Protein AF-0000000078666652 (afdb_homodimer)

Nearest PDB structures (foldseek):
  6cky-assembly1_B  TM=8.839E-01  e=1.031E-02  Streptomyces uncialis
  2rk0-assembly1_A  TM=7.336E-01  e=1.419E-01  Parafrankia sp. EAN1pec
  5umw-assembly2_B  TM=5.784E-01  e=2.581E-02  Streptomyces sp. CB03234
  3e5d-assembly1_A-2  TM=6.001E-01  e=7.368E-02  Listeria monocytogenes serotype 4b str. F2365
  1zsw-assembly1_A  TM=7.401E-01  e=6.003E-01  Bacillus cereus ATCC 14579

InterPro domains:
  IPR004360 Glyoxalase/fosfomycin resistance/dioxygenase domain [PF00903] (7-47)
  IPR029068 Glyoxalase/Bleomycin resistance protein/Dihydroxybiphenyl dioxygenase [G3DSA:3.10.180.10] (9-85)
  IPR029068 Glyoxalase/Bleomycin resistance protein/Dihydroxybiphenyl dioxygenase [SSF54593] (1-85)
  IPR037523 Vicinal oxygen chelate (VOC), core domain [PS51819] (4-85)

Radius of gyration: 17.05 Å; Cα contacts (8 Å, |Δi|>4): 367; chains: 2; boundi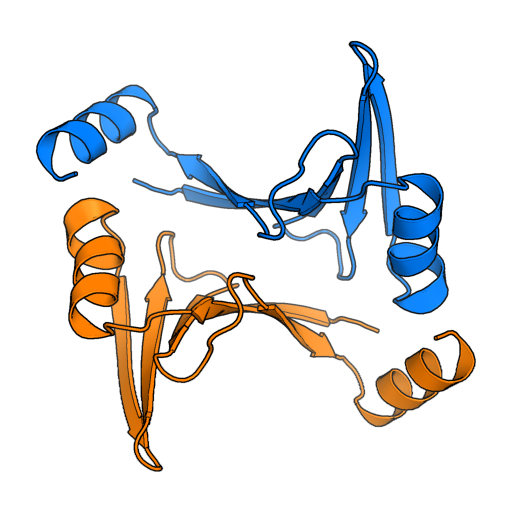ng box: 44×38×31 Å

Solvent-accessible surface area (backbone atoms only — not comparable to full-atom values): 9082 Å² total; per-residue (Å²): 99,40,58,38,61,49,32,36,40,32,54,15,77,51,52,68,62,46,50,44,44,45,28,69,34,62,56,23,44,77,75,50,72,49,77,56,98,91,36,48,41,32,34,35,39,56,33,71,94,53,67,50,33,37,33,38,22,42,78,47,78,55,84,35,56,42,79,41,65,42,56,76,43,67,70,60,46,52,53,44,41,65,73,51,99,96,40,57,39,61,48,34,36,40,33,55,15,77,51,52,68,61,45,51,46,43,43,30,70,34,63,56,23,44,75,75,49,72,48,77,56,96,91,37,46,41,32,36,35,38,56,32,71,94,53,67,49,35,36,34,37,22,42,78,45,78,55,83,36,57,41,79,40,64,41,54,76,42,68,69,59,45,51,53,45,41,65,73,52,99

Secondary structure (DSSP, 8-state):
-EEEEEEEEEE-SSHHHHHHIIIIIS--EEEEEEEETTEEEEEEESSSSPSPEEEEESS--SSSPEEEEEES-HHHHHHHHHHH-/-EEEEEEEEEE-SSHHHHHHIIIIIS--EEEEEEEETTEEEEEEESSSS-SPEEEEESS--SSSPEEEEEES-HHHHHHHHHHH-

Foldseek 3Di:
DFDDFAEKEAEDLPQVVVVCCVCVVLNKDWPDWDADPNKIWTWIDNDDPDDHIYIYINPDDDRDIDTDTDDPDPVVVVVVVVVPD/DFDDFAEKEAEDLPQVVVVCCVCVVLNKDWPDWDADPNKIWTWIDNDDPDDHIYIYINPDDDRDIDTDTDDPDPVVVVVVVVVPD

Structure (mmCIF, N/CA/C/O backbone):
data_AF-0000000078666652-model_v1
#
loop_
_entity.id
_entity.type
_entity.pdbx_description
1 polymer 'VOC domain-containing protein'
#
loop_
_atom_site.group_PDB
_atom_site.id
_atom_site.type_symbol
_atom_site.label_atom_id
_atom_site.label_alt_id
_atom_site.label_comp_id
_atom_site.label_asym_id
_atom_site.label_entity_id
_atom_site.label_seq_id
_atom_site.pdbx_PDB_ins_code
_atom_site.Cartn_x
_atom_site.Cartn_y
_atom_site.Cartn_z
_atom_site.occupancy
_atom_site.B_iso_or_equiv
_atom_site.auth_seq_id
_atom_site.auth_comp_id
_atom_site.auth_asym_id
_atom_site.auth_atom_id
_atom_site.pdbx_PDB_model_num
ATOM 1 N N . MET A 1 1 ? 9.438 -16.375 0.23 1 86.12 1 MET A N 1
ATOM 2 C CA . MET A 1 1 ? 10.32 -15.398 -0.402 1 86.12 1 MET A CA 1
ATOM 3 C C . MET A 1 1 ? 10.219 -14.047 0.301 1 86.12 1 MET A C 1
ATOM 5 O O . MET A 1 1 ? 11.234 -13.477 0.71 1 86.12 1 MET A O 1
ATOM 9 N N . PHE A 1 2 ? 9.133 -13.539 0.508 1 91.25 2 PHE A N 1
ATOM 10 C CA . PHE A 1 2 ? 8.914 -12.227 1.097 1 91.25 2 PHE A CA 1
ATOM 11 C C . PHE A 1 2 ? 8.773 -12.328 2.611 1 91.25 2 PHE A C 1
ATOM 13 O O . PHE A 1 2 ? 8.031 -13.18 3.115 1 91.25 2 PHE A O 1
ATOM 20 N N . LYS A 1 3 ? 9.492 -11.477 3.311 1 90.25 3 LYS A N 1
ATOM 21 C CA . LYS A 1 3 ? 9.477 -11.492 4.77 1 90.25 3 LYS A CA 1
ATOM 22 C C . LYS A 1 3 ? 8.406 -10.547 5.312 1 90.25 3 LYS A C 1
ATOM 24 O O . LYS A 1 3 ? 7.66 -10.906 6.234 1 90.25 3 LYS A O 1
ATOM 29 N N . SER A 1 4 ? 8.383 -9.305 4.801 1 91.5 4 SER A N 1
ATOM 30 C CA . SER A 1 4 ? 7.465 -8.281 5.281 1 91.5 4 SER A CA 1
ATOM 31 C C . SER A 1 4 ? 7.309 -7.156 4.262 1 91.5 4 SER A C 1
ATOM 33 O O . SER A 1 4 ? 8.203 -6.914 3.451 1 91.5 4 SER A O 1
ATOM 35 N N . LEU A 1 5 ? 6.109 -6.547 4.277 1 94.25 5 LEU A N 1
ATOM 36 C CA . LEU A 1 5 ? 5.953 -5.262 3.604 1 94.25 5 LEU A CA 1
ATOM 37 C C . LEU A 1 5 ? 6.516 -4.129 4.457 1 94.25 5 LEU A C 1
ATOM 39 O O . LEU A 1 5 ? 5.977 -3.824 5.523 1 94.25 5 LEU A O 1
ATOM 43 N N . ASP A 1 6 ? 7.555 -3.465 4.051 1 94.44 6 ASP A N 1
ATOM 44 C CA . ASP A 1 6 ? 8.266 -2.529 4.918 1 94.44 6 ASP A CA 1
ATOM 45 C C . ASP A 1 6 ? 7.844 -1.089 4.637 1 94.44 6 ASP A C 1
ATOM 47 O O . ASP A 1 6 ? 7.738 -0.276 5.555 1 94.44 6 ASP A O 1
ATOM 51 N N . PHE A 1 7 ? 7.645 -0.816 3.301 1 95.69 7 PHE A N 1
ATOM 52 C CA . PHE A 1 7 ? 7.363 0.573 2.959 1 95.69 7 PHE A CA 1
ATOM 53 C C . PHE A 1 7 ? 6.316 0.657 1.854 1 95.69 7 PHE A C 1
ATOM 55 O O . PHE A 1 7 ? 6.207 -0.246 1.022 1 95.69 7 PHE A O 1
ATOM 62 N N . LEU A 1 8 ? 5.547 1.704 1.903 1 95.69 8 LEU A N 1
ATOM 63 C CA . LEU A 1 8 ? 4.734 2.193 0.796 1 95.69 8 LEU A CA 1
ATOM 64 C C . LEU A 1 8 ? 5.34 3.459 0.195 1 95.69 8 LEU A C 1
ATOM 66 O O . LEU A 1 8 ? 5.43 4.488 0.867 1 95.69 8 LEU A O 1
ATOM 70 N N . TYR A 1 9 ? 5.812 3.322 -0.999 1 95.94 9 TYR A N 1
ATOM 71 C CA . TYR A 1 9 ? 6.402 4.469 -1.687 1 95.94 9 TYR A CA 1
ATOM 72 C C . TYR A 1 9 ? 5.34 5.254 -2.445 1 95.94 9 TYR A C 1
ATOM 74 O O . TYR A 1 9 ? 4.758 4.754 -3.412 1 95.94 9 TYR A O 1
ATOM 82 N N . VAL A 1 10 ? 5.074 6.453 -2.021 1 95.75 10 VAL A N 1
ATOM 83 C CA . VAL A 1 10 ? 3.949 7.254 -2.486 1 95.75 10 VAL A CA 1
ATOM 84 C C . VAL A 1 10 ? 4.465 8.508 -3.188 1 95.75 10 VAL A C 1
ATOM 86 O O . VAL A 1 10 ? 5.297 9.234 -2.643 1 95.75 10 VAL A O 1
ATOM 89 N N . PRO A 1 11 ? 3.947 8.734 -4.391 1 95.12 11 PRO A N 1
ATOM 90 C CA . PRO A 1 11 ? 4.332 9.984 -5.055 1 95.12 11 PRO A CA 1
ATOM 91 C C . PRO A 1 11 ? 3.906 11.219 -4.273 1 95.12 11 PRO A C 1
ATOM 93 O O . PRO A 1 11 ? 2.77 11.297 -3.803 1 95.12 11 PRO A O 1
ATOM 96 N N . ALA A 1 12 ? 4.863 12.148 -4.207 1 95.94 12 ALA A N 1
ATOM 97 C CA . ALA A 1 12 ? 4.641 13.43 -3.547 1 95.94 12 ALA A CA 1
ATOM 98 C C . ALA A 1 12 ? 5.332 14.562 -4.297 1 95.94 12 ALA A C 1
ATOM 100 O O . ALA A 1 12 ? 6.383 15.047 -3.873 1 95.94 12 ALA A O 1
ATOM 101 N N . PRO A 1 13 ? 4.707 14.953 -5.379 1 94.06 13 PRO A N 1
ATOM 102 C CA . PRO A 1 13 ? 5.336 16 -6.18 1 94.06 13 PRO A CA 1
ATOM 103 C C . PRO A 1 13 ? 5.629 17.266 -5.371 1 94.06 13 PRO A C 1
ATOM 105 O O . PRO A 1 13 ? 6.633 17.938 -5.609 1 94.06 13 PRO A O 1
ATOM 108 N N . ASP A 1 14 ? 4.781 17.578 -4.473 1 96.06 14 ASP A N 1
ATOM 109 C CA . ASP A 1 14 ? 5.02 18.625 -3.475 1 96.06 14 ASP A CA 1
ATOM 110 C C . ASP A 1 14 ? 5.211 18.016 -2.086 1 96.06 14 ASP A C 1
ATOM 112 O O . ASP A 1 14 ? 4.238 17.75 -1.376 1 96.06 14 ASP A O 1
ATOM 116 N N . ILE A 1 15 ? 6.441 17.875 -1.718 1 97.31 15 ILE A N 1
ATOM 117 C CA . ILE A 1 15 ? 6.797 17.109 -0.529 1 97.31 15 ILE A CA 1
ATOM 118 C C . ILE A 1 15 ? 6.227 17.781 0.713 1 97.31 15 ILE A C 1
ATOM 120 O O . ILE A 1 15 ? 5.703 17.125 1.608 1 97.31 15 ILE A O 1
ATOM 124 N N . GLU A 1 16 ? 6.336 19.078 0.817 1 97.81 16 GLU A N 1
ATOM 125 C CA . GLU A 1 16 ? 5.863 19.812 1.99 1 97.81 16 GLU A CA 1
ATOM 126 C C . GLU A 1 16 ? 4.352 19.688 2.145 1 97.81 16 GLU A C 1
ATOM 128 O O . GLU A 1 16 ? 3.854 19.422 3.242 1 97.81 16 GLU A O 1
ATOM 133 N N . SER A 1 17 ? 3.621 19.859 1.053 1 97.38 17 SER A N 1
ATOM 134 C CA . SER A 1 17 ? 2.17 19.719 1.097 1 97.38 17 SER A CA 1
ATOM 135 C C . SER A 1 17 ? 1.764 18.312 1.492 1 97.38 17 SER A C 1
ATOM 137 O O . SER A 1 17 ? 0.797 18.109 2.232 1 97.38 17 SER A O 1
ATOM 139 N N . SER A 1 18 ? 2.471 17.375 0.954 1 97 18 SER A N 1
ATOM 140 C CA . SER A 1 18 ? 2.162 15.977 1.278 1 97 18 SER A CA 1
ATOM 141 C C . SER A 1 18 ? 2.404 15.688 2.756 1 97 18 SER A C 1
ATOM 143 O O . SER A 1 18 ? 1.582 15.047 3.412 1 97 18 SER A O 1
ATOM 145 N N . ILE A 1 19 ? 3.527 16.156 3.26 1 97.88 19 ILE A N 1
ATOM 146 C CA . ILE A 1 19 ? 3.832 15.969 4.672 1 97.88 19 ILE A CA 1
ATOM 147 C C . ILE A 1 19 ? 2.736 16.609 5.527 1 97.88 19 ILE A C 1
ATOM 149 O O . ILE A 1 19 ? 2.266 16 6.492 1 97.88 19 ILE A O 1
ATOM 153 N N . GLN A 1 20 ? 2.334 17.797 5.215 1 97.12 20 GLN A N 1
ATOM 154 C CA . GLN A 1 20 ? 1.283 18.484 5.953 1 97.12 20 GLN A CA 1
ATOM 155 C C . GLN A 1 20 ? -0.023 17.703 5.926 1 97.12 20 GLN A C 1
ATOM 157 O O . GLN A 1 20 ? -0.706 17.578 6.945 1 97.12 20 GLN A O 1
ATOM 162 N N . TYR A 1 21 ? -0.336 17.188 4.758 1 95.94 21 TYR A N 1
ATOM 163 C CA . TYR A 1 21 ? -1.549 16.391 4.637 1 95.94 21 TYR A CA 1
ATOM 164 C C . TYR A 1 21 ? -1.504 15.188 5.566 1 95.94 21 TYR A C 1
ATOM 166 O O . TYR A 1 21 ? -2.455 14.938 6.312 1 95.94 21 TYR A O 1
ATOM 174 N N . TYR A 1 22 ? -0.415 14.484 5.613 1 96.25 22 TYR A N 1
ATOM 175 C CA . TYR A 1 22 ? -0.305 13.258 6.383 1 96.25 22 TYR A CA 1
ATOM 176 C C . TYR A 1 22 ? -0.216 13.555 7.875 1 96.25 22 TYR A C 1
ATOM 178 O O . TYR A 1 22 ? -0.63 12.734 8.703 1 96.25 22 TYR A O 1
ATOM 186 N N . THR A 1 23 ? 0.297 14.656 8.219 1 95.5 23 THR A N 1
ATOM 187 C CA . THR A 1 23 ? 0.503 14.938 9.633 1 95.5 23 THR A CA 1
ATOM 188 C C . THR A 1 23 ? -0.645 15.773 10.195 1 95.5 23 THR A C 1
ATOM 190 O O . THR A 1 23 ? -1.275 15.391 11.18 1 95.5 23 THR A O 1
ATOM 193 N N . GLN A 1 24 ? -0.968 16.781 9.539 1 94 24 GLN A N 1
ATOM 194 C CA . GLN A 1 24 ? -1.926 17.734 10.086 1 94 24 GLN A CA 1
ATOM 195 C C . GLN A 1 24 ? -3.359 17.312 9.766 1 94 24 GLN A C 1
ATOM 197 O O . GLN A 1 24 ? -4.27 17.547 10.57 1 94 24 GLN A O 1
ATOM 202 N N . VAL A 1 25 ? -3.58 16.766 8.602 1 92.75 25 VAL A N 1
ATOM 203 C CA . VAL A 1 25 ? -4.934 16.391 8.211 1 92.75 25 VAL A CA 1
ATOM 204 C C . VAL A 1 25 ? -5.238 14.977 8.703 1 92.75 25 VAL A C 1
ATOM 206 O O . VAL A 1 25 ? -6.262 14.742 9.352 1 92.75 25 VAL A O 1
ATOM 209 N N . LEU A 1 26 ? -4.367 14.078 8.43 1 92.88 26 LEU A N 1
ATOM 210 C CA . LEU A 1 26 ? -4.625 12.688 8.766 1 92.88 26 LEU A CA 1
ATOM 211 C C . LEU A 1 26 ? -4.18 12.375 10.188 1 92.88 26 LEU A C 1
ATOM 213 O O . LEU A 1 26 ? -4.547 11.344 10.75 1 92.88 26 LEU A O 1
ATOM 217 N N . GLY A 1 27 ? -3.35 13.219 10.742 1 90.75 27 GLY A N 1
ATOM 218 C CA . GLY A 1 27 ? -2.965 13.055 12.133 1 90.75 27 GLY A CA 1
ATOM 219 C C . GLY A 1 27 ? -1.781 12.125 12.32 1 90.75 27 GLY A C 1
ATOM 220 O O . GLY A 1 27 ? -1.591 11.57 13.406 1 90.75 27 GLY A O 1
ATOM 221 N N . GLY A 1 28 ? -1.06 11.828 11.312 1 93.5 28 GLY A N 1
ATOM 222 C CA . GLY A 1 28 ? 0.119 10.977 11.406 1 93.5 28 GLY A CA 1
ATOM 223 C C . GLY A 1 28 ? 1.333 11.703 11.953 1 93.5 28 GLY A C 1
ATOM 224 O O . GLY A 1 28 ? 1.212 12.805 12.5 1 93.5 28 GLY A O 1
ATOM 225 N N . GLU A 1 29 ? 2.438 10.969 11.891 1 95.62 29 GLU A N 1
ATOM 226 C CA . GLU A 1 29 ? 3.699 11.5 12.391 1 95.62 29 GLU A CA 1
ATOM 227 C C . GLU A 1 29 ? 4.781 11.477 11.32 1 95.62 29 GLU A C 1
ATOM 229 O O . GLU A 1 29 ? 4.91 10.5 10.578 1 95.62 29 GLU A O 1
ATOM 234 N N . LEU A 1 30 ? 5.488 12.57 11.211 1 97.44 30 LEU A N 1
ATOM 235 C CA . LEU A 1 30 ? 6.699 12.594 10.398 1 97.44 30 LEU A CA 1
ATOM 236 C C . LEU A 1 30 ? 7.875 11.984 11.156 1 97.44 30 LEU A C 1
ATOM 238 O O . LEU A 1 30 ? 8.258 12.469 12.219 1 97.44 30 LEU A O 1
ATOM 242 N N . LEU A 1 31 ? 8.414 10.984 10.672 1 97.19 31 LEU A N 1
ATOM 243 C CA . LEU A 1 31 ? 9.523 10.305 11.344 1 97.19 31 LEU A CA 1
ATOM 244 C C . LEU A 1 31 ? 10.852 10.938 10.961 1 97.19 31 LEU A C 1
ATOM 246 O O . LEU A 1 31 ? 11.703 11.18 11.82 1 97.19 31 LEU A O 1
ATOM 250 N N . TRP A 1 32 ? 11.07 11.117 9.648 1 98.12 32 TRP A N 1
ATOM 251 C CA . TRP A 1 32 ? 12.266 11.789 9.156 1 98.12 32 TRP A CA 1
ATOM 252 C C . TRP A 1 32 ? 12.047 12.328 7.746 1 98.12 32 TRP A C 1
ATOM 254 O O . TRP A 1 32 ? 11.07 11.969 7.082 1 98.12 32 TRP A O 1
ATOM 264 N N . LYS A 1 33 ? 12.805 13.266 7.328 1 98.31 33 LYS A N 1
ATOM 265 C CA . LYS A 1 33 ? 12.844 13.859 5.996 1 98.31 33 LYS A CA 1
ATOM 266 C C . LYS A 1 33 ? 14.281 14.117 5.555 1 98.31 33 LYS A C 1
ATOM 268 O O . LYS A 1 33 ? 15.078 14.672 6.312 1 98.31 33 LYS A O 1
ATOM 273 N N . ILE A 1 34 ? 14.555 13.734 4.316 1 98.19 34 ILE A N 1
ATOM 274 C CA . ILE A 1 34 ? 15.922 13.891 3.844 1 98.19 34 ILE A CA 1
ATOM 275 C C . ILE A 1 34 ? 15.922 14.461 2.43 1 98.19 34 ILE A C 1
ATOM 277 O O . ILE A 1 34 ? 14.977 14.242 1.665 1 98.19 34 ILE A O 1
ATOM 281 N N . HIS A 1 35 ? 16.859 15.258 2.104 1 97.56 35 HIS A N 1
ATOM 282 C CA . HIS A 1 35 ? 17.156 15.734 0.759 1 97.56 35 HIS A CA 1
ATOM 283 C C . HIS A 1 35 ? 18.5 15.203 0.27 1 97.56 35 HIS A C 1
ATOM 285 O O . HIS A 1 35 ? 19.547 15.555 0.819 1 97.56 35 HIS A O 1
ATOM 291 N N . ALA A 1 36 ? 18.422 14.297 -0.677 1 94.81 36 ALA A N 1
ATOM 292 C CA . ALA A 1 36 ? 19.641 13.719 -1.23 1 94.81 36 ALA A CA 1
ATOM 293 C C . ALA A 1 36 ? 19.531 13.562 -2.744 1 94.81 36 ALA A C 1
ATOM 295 O O . ALA A 1 36 ? 18.469 13.219 -3.27 1 94.81 36 ALA A O 1
ATOM 296 N N . TYR A 1 37 ? 20.641 13.883 -3.467 1 94.69 37 TYR A N 1
ATOM 297 C CA . TYR A 1 37 ? 20.734 13.711 -4.91 1 94.69 37 TYR A CA 1
ATOM 298 C C . TYR A 1 37 ? 19.641 14.5 -5.621 1 94.69 37 TYR A C 1
ATOM 300 O O . TYR A 1 37 ? 19.062 14.031 -6.609 1 94.69 37 TYR A O 1
ATOM 308 N N . GLY A 1 38 ? 19.234 15.641 -5.004 1 95.81 38 GLY A N 1
ATOM 309 C CA . GLY A 1 38 ? 18.297 16.562 -5.621 1 95.81 38 GLY A CA 1
ATOM 310 C C . GLY A 1 38 ? 16.844 16.188 -5.406 1 95.81 38 GLY A C 1
ATOM 311 O O . GLY A 1 38 ? 15.945 16.766 -6.016 1 95.81 38 GLY A O 1
ATOM 312 N N . VAL A 1 39 ? 16.641 15.156 -4.586 1 95.62 39 VAL A N 1
ATOM 313 C CA . VAL A 1 39 ? 15.258 14.742 -4.391 1 95.62 39 VAL A CA 1
ATOM 314 C C . VAL A 1 39 ? 14.938 14.711 -2.896 1 95.62 39 VAL A C 1
ATOM 316 O O . VAL A 1 39 ? 15.836 14.586 -2.062 1 95.62 39 VAL A O 1
ATOM 319 N N . TRP A 1 40 ? 13.695 14.914 -2.564 1 97.44 40 TRP A N 1
ATOM 320 C CA . TRP A 1 40 ? 13.203 14.797 -1.194 1 97.44 40 TRP A CA 1
ATOM 321 C C . TRP A 1 40 ? 12.531 13.453 -0.965 1 97.44 40 TRP A C 1
ATOM 323 O O . TRP A 1 40 ? 11.789 12.969 -1.824 1 97.44 40 TRP A O 1
ATOM 333 N N . VAL A 1 41 ? 12.781 12.906 0.186 1 98.12 41 VAL A N 1
ATOM 334 C CA . VAL A 1 41 ? 12.031 11.758 0.691 1 98.12 41 VAL A CA 1
ATOM 335 C C . VAL A 1 41 ? 11.688 11.969 2.162 1 98.12 41 VAL A C 1
ATOM 337 O O . VAL A 1 41 ? 12.539 12.383 2.953 1 98.12 41 VAL A O 1
ATOM 340 N N . ALA A 1 42 ? 10.516 11.742 2.496 1 98.56 42 ALA A N 1
ATOM 341 C CA . ALA A 1 42 ? 10.055 11.828 3.883 1 98.56 42 ALA A CA 1
ATOM 342 C C . ALA A 1 42 ? 9.367 10.531 4.309 1 98.56 42 ALA A C 1
ATOM 344 O O . ALA A 1 42 ? 8.664 9.906 3.518 1 98.56 42 ALA A O 1
ATOM 345 N N . CYS A 1 43 ? 9.602 10.18 5.523 1 98.25 43 CYS A N 1
ATOM 346 C CA . CYS A 1 43 ? 8.945 9.016 6.102 1 98.25 43 CYS A CA 1
ATOM 347 C C . CYS A 1 43 ? 7.879 9.438 7.109 1 98.25 43 CYS A C 1
ATOM 349 O O . CYS A 1 43 ? 8.172 10.172 8.055 1 98.25 43 CYS A O 1
ATOM 351 N N . VAL A 1 44 ? 6.617 8.938 6.867 1 97.38 44 VAL A N 1
ATOM 352 C CA . VAL A 1 44 ? 5.527 9.242 7.789 1 97.38 44 VAL A CA 1
ATOM 353 C C . VAL A 1 44 ? 4.836 7.945 8.211 1 97.38 44 VAL A C 1
ATOM 355 O O . VAL A 1 44 ? 4.996 6.906 7.562 1 97.38 44 VAL A O 1
ATOM 358 N N . THR A 1 45 ? 4.109 7.984 9.305 1 96.44 45 THR A N 1
ATOM 359 C CA . THR A 1 45 ? 3.281 6.875 9.773 1 96.44 45 THR A CA 1
ATOM 360 C C . THR A 1 45 ? 1.941 7.387 10.297 1 96.44 45 THR A C 1
ATOM 362 O O . THR A 1 45 ? 1.864 8.477 10.859 1 96.44 45 THR A O 1
ATOM 365 N N . LEU A 1 46 ? 0.857 6.688 9.977 1 93.38 46 LEU A N 1
ATOM 366 C CA . LEU A 1 46 ? -0.475 7.035 10.461 1 93.38 46 LEU A CA 1
ATOM 367 C C . LEU A 1 46 ? -0.831 6.234 11.703 1 93.38 46 LEU A C 1
ATOM 369 O O . LEU A 1 46 ? -1.774 6.578 12.422 1 93.38 46 LEU A O 1
ATOM 373 N N . SER A 1 47 ? -0.361 5.164 11.883 1 80.56 47 SER A N 1
ATOM 374 C CA . SER A 1 47 ? -0.633 4.297 13.023 1 80.56 47 SER A CA 1
ATOM 375 C C . SER A 1 47 ? 0.594 4.16 13.914 1 80.56 47 SER A C 1
ATOM 377 O O . SER A 1 47 ? 1.668 4.672 13.594 1 80.56 47 SER A O 1
ATOM 379 N N . LYS A 1 48 ? 0.266 3.496 15.117 1 70.81 48 LYS A N 1
ATOM 380 C CA . LYS A 1 48 ? 1.415 3.205 15.969 1 70.81 48 LYS A CA 1
ATOM 381 C C . LYS A 1 48 ? 2.504 2.473 15.195 1 70.81 48 LYS A C 1
ATOM 383 O O . LYS A 1 48 ? 2.217 1.777 14.211 1 70.81 48 LYS A O 1
ATOM 388 N N . ALA A 1 49 ? 3.688 2.824 15.18 1 62.72 49 ALA A N 1
ATOM 389 C CA . ALA A 1 49 ? 4.977 2.65 14.508 1 62.72 49 ALA A CA 1
ATOM 390 C C . ALA A 1 49 ? 5.152 1.215 14.023 1 62.72 49 ALA A C 1
ATOM 392 O O . ALA A 1 49 ? 6.16 0.57 14.328 1 62.72 49 ALA A O 1
ATOM 393 N N . GLU A 1 50 ? 3.98 0.681 13.484 1 80.12 50 GLU A N 1
ATOM 394 C CA . GLU A 1 50 ? 4.305 -0.609 12.883 1 80.12 50 GLU A CA 1
ATOM 395 C C . GLU A 1 50 ? 4.375 -0.508 11.359 1 80.12 50 GLU A C 1
ATOM 397 O O . GLU A 1 50 ? 3.7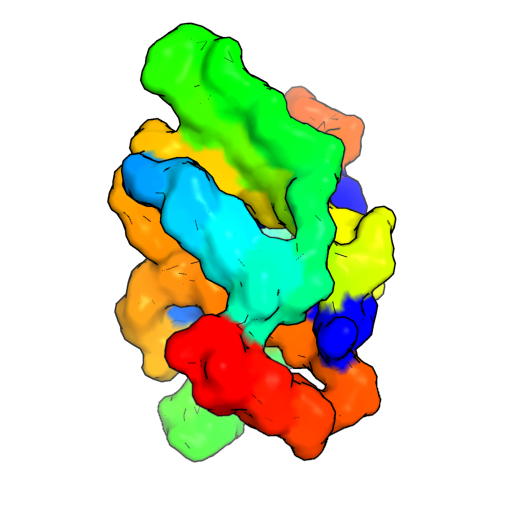46 0.366 10.758 1 80.12 50 GLU A O 1
ATOM 402 N N . LYS A 1 51 ? 5.215 -1.283 10.742 1 88.5 51 LYS A N 1
ATOM 403 C CA . LYS A 1 51 ? 5.32 -1.393 9.289 1 88.5 51 LYS A CA 1
ATOM 404 C C . LYS A 1 51 ? 3.988 -1.798 8.672 1 88.5 51 LYS A C 1
ATOM 406 O O . LYS A 1 51 ? 3.145 -2.402 9.336 1 88.5 51 LYS A O 1
ATOM 411 N N . PRO A 1 52 ? 3.865 -1.359 7.45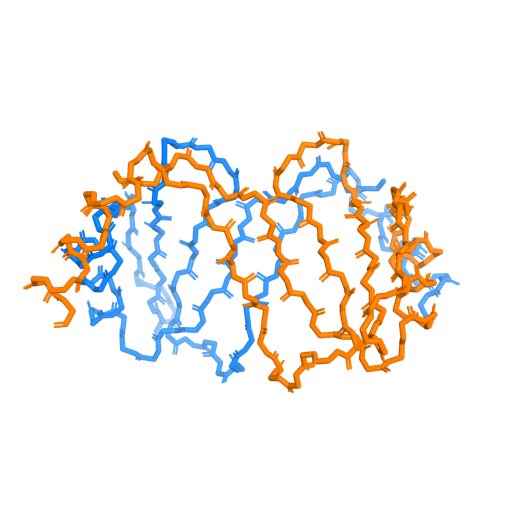7 1 94.19 52 PRO A N 1
ATOM 412 C CA . PRO A 1 52 ? 4.762 -0.579 6.602 1 94.19 52 PRO A CA 1
ATOM 413 C C . PRO A 1 52 ? 4.719 0.916 6.91 1 94.19 52 PRO A C 1
ATOM 415 O O . PRO A 1 52 ? 3.686 1.429 7.352 1 94.19 52 PRO A O 1
ATOM 418 N N . TYR A 1 53 ? 5.852 1.597 6.688 1 95.94 53 TYR A N 1
ATOM 419 C CA . TYR A 1 53 ? 5.895 3.055 6.723 1 95.94 53 TYR A CA 1
ATOM 420 C C . TYR A 1 53 ? 5.629 3.643 5.344 1 95.94 53 TYR A C 1
ATOM 422 O O . TYR A 1 53 ? 5.805 2.967 4.328 1 95.94 53 TYR A O 1
ATOM 430 N N . ILE A 1 54 ? 5.184 4.883 5.336 1 96.81 54 ILE A N 1
ATOM 431 C CA . ILE A 1 54 ? 4.93 5.586 4.086 1 96.81 54 ILE A CA 1
ATOM 432 C C . ILE A 1 54 ? 6.125 6.465 3.732 1 96.81 54 ILE A C 1
ATOM 434 O O . ILE A 1 54 ? 6.543 7.309 4.531 1 96.81 54 ILE A O 1
ATOM 438 N N . LEU A 1 55 ? 6.703 6.262 2.615 1 97.81 55 LEU A N 1
ATOM 439 C CA . LEU A 1 55 ? 7.738 7.129 2.061 1 97.81 55 LEU A CA 1
ATOM 440 C C . LEU A 1 55 ? 7.152 8.062 1.006 1 97.81 55 LEU A C 1
ATOM 442 O O . LEU A 1 55 ? 6.668 7.609 -0.033 1 97.81 55 LEU A O 1
ATOM 446 N N . LEU A 1 56 ? 7.172 9.297 1.295 1 97.69 56 LEU A N 1
ATOM 447 C CA . LEU A 1 56 ? 6.777 10.336 0.355 1 97.69 56 LEU A CA 1
ATOM 448 C C . LEU A 1 56 ? 7.977 10.828 -0.454 1 97.69 56 LEU A C 1
ATOM 450 O O . LEU A 1 56 ? 9.008 11.195 0.115 1 97.69 56 LEU A O 1
ATOM 454 N N . ALA A 1 57 ? 7.805 10.805 -1.732 1 96.88 57 ALA A N 1
ATOM 455 C CA . ALA A 1 57 ? 8.953 11.172 -2.562 1 96.88 57 ALA A CA 1
ATOM 456 C C . ALA A 1 57 ? 8.523 12.07 -3.719 1 96.88 57 ALA A C 1
ATOM 458 O O . ALA A 1 57 ? 7.469 11.852 -4.324 1 96.88 57 ALA A O 1
ATOM 459 N N . ASP A 1 58 ? 9.328 13 -4.031 1 95.62 58 ASP A N 1
ATOM 460 C CA . ASP A 1 58 ? 8.945 13.977 -5.051 1 95.62 58 ASP A CA 1
ATOM 461 C C . ASP A 1 58 ? 9.477 13.57 -6.426 1 95.62 58 ASP A C 1
ATOM 463 O O . ASP A 1 58 ? 9.227 14.25 -7.418 1 95.62 58 ASP A O 1
ATOM 467 N N . HIS A 1 59 ? 10.18 12.469 -6.516 1 93.06 59 HIS A N 1
ATOM 468 C CA . HIS A 1 59 ? 10.75 12.039 -7.789 1 93.06 59 HIS A CA 1
ATOM 469 C C . HIS A 1 59 ? 9.969 10.875 -8.383 1 93.06 59 HIS A C 1
ATOM 471 O O . HIS A 1 59 ? 10.297 10.391 -9.469 1 93.06 59 HIS A O 1
ATOM 477 N N . ILE A 1 60 ? 9.07 10.414 -7.652 1 85.75 60 ILE A N 1
ATOM 478 C CA . ILE A 1 60 ? 8.211 9.352 -8.172 1 85.75 60 ILE A CA 1
ATOM 479 C C . ILE A 1 60 ? 7.023 9.969 -8.906 1 85.75 60 ILE A C 1
ATOM 481 O O . ILE A 1 60 ? 6.324 10.82 -8.359 1 85.75 60 ILE A O 1
ATOM 485 N N . HIS A 1 61 ? 6.832 9.57 -10.188 1 77.56 61 HIS A N 1
ATOM 486 C CA . HIS A 1 61 ? 5.824 10.234 -11 1 77.56 61 HIS A CA 1
ATOM 487 C C . HIS A 1 61 ? 4.66 9.305 -11.312 1 77.56 61 HIS A C 1
ATOM 489 O O . HIS A 1 61 ? 3.58 9.758 -11.695 1 77.56 61 HIS A O 1
ATOM 495 N N . LYS A 1 62 ? 4.945 8.125 -11.078 1 72 62 LYS A N 1
ATOM 496 C CA . LYS A 1 62 ? 3.807 7.246 -11.32 1 72 62 LYS A CA 1
ATOM 497 C C . LYS A 1 62 ? 2.74 7.414 -10.242 1 72 62 LYS A C 1
ATOM 499 O O . LYS A 1 62 ? 3.062 7.652 -9.078 1 72 62 LYS A O 1
ATOM 504 N N . ASN A 1 63 ? 1.537 7.469 -10.664 1 69.25 63 ASN A N 1
ATOM 505 C CA . ASN A 1 63 ? 0.425 7.734 -9.75 1 69.25 63 ASN A CA 1
ATOM 506 C C . ASN A 1 63 ? 0.131 6.531 -8.859 1 69.25 63 ASN A C 1
ATOM 508 O O . ASN A 1 63 ? -0.889 6.5 -8.172 1 69.25 63 ASN A O 1
ATOM 512 N N . ASP A 1 64 ? 1.086 5.637 -8.859 1 82.88 64 ASP A N 1
ATOM 513 C CA . ASP A 1 64 ? 0.769 4.414 -8.125 1 82.88 64 ASP A CA 1
ATOM 514 C C . ASP A 1 64 ? 1.683 4.25 -6.91 1 82.88 64 ASP A C 1
ATOM 516 O O . ASP A 1 64 ? 2.855 4.629 -6.953 1 82.88 64 ASP A O 1
ATOM 520 N N . VAL A 1 65 ? 1.086 3.811 -5.816 1 92.06 65 VAL A N 1
ATOM 521 C CA . VAL A 1 65 ? 1.838 3.443 -4.621 1 92.06 65 VAL A CA 1
ATOM 522 C C . VAL A 1 65 ? 2.678 2.199 -4.902 1 92.06 65 VAL A C 1
ATOM 524 O O . VAL A 1 65 ? 2.178 1.217 -5.453 1 92.06 65 VAL A O 1
ATOM 527 N N . MET A 1 66 ? 3.996 2.273 -4.66 1 93.69 66 MET A N 1
ATOM 528 C CA . MET A 1 66 ? 4.875 1.117 -4.809 1 93.69 66 MET A CA 1
ATOM 529 C C . MET A 1 66 ? 5.062 0.398 -3.479 1 93.69 66 MET A C 1
ATOM 5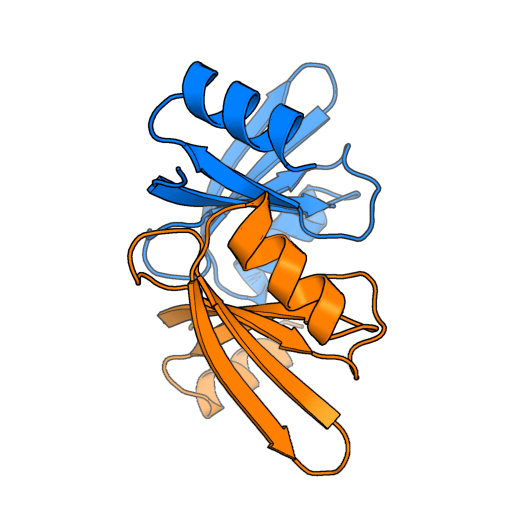31 O O . MET A 1 66 ? 5.352 1.031 -2.463 1 93.69 66 MET A O 1
ATOM 535 N N . LEU A 1 67 ? 4.895 -0.875 -3.51 1 93.88 67 LEU A N 1
ATOM 536 C CA . LEU A 1 67 ? 5.059 -1.701 -2.318 1 93.88 67 LEU A CA 1
ATOM 537 C C . LEU A 1 67 ? 6.488 -2.223 -2.211 1 93.88 67 LEU A C 1
ATOM 539 O O . LEU A 1 67 ? 7 -2.834 -3.15 1 93.88 67 LEU A O 1
ATOM 543 N N . ILE A 1 68 ? 7.121 -1.933 -1.141 1 94.38 68 ILE A N 1
ATOM 544 C CA . ILE A 1 68 ? 8.5 -2.363 -0.941 1 94.38 68 ILE A CA 1
ATOM 545 C C . ILE A 1 68 ? 8.547 -3.488 0.091 1 94.38 68 ILE A C 1
ATOM 547 O O . ILE A 1 68 ? 8.352 -3.25 1.286 1 94.38 68 ILE A O 1
ATOM 551 N N . TYR A 1 69 ? 8.867 -4.699 -0.349 1 94.25 69 TYR A N 1
ATOM 552 C CA . TYR A 1 69 ? 8.945 -5.875 0.514 1 94.25 69 TYR A CA 1
ATOM 553 C C . TYR A 1 69 ? 10.391 -6.211 0.852 1 94.25 69 TYR A C 1
ATOM 555 O O . TYR A 1 69 ? 11.281 -6.086 0.004 1 94.25 69 TYR A O 1
ATOM 563 N N . GLN A 1 70 ? 10.523 -6.582 2.055 1 94.25 70 GLN A N 1
ATOM 564 C CA . GLN A 1 70 ? 11.773 -7.223 2.438 1 94.25 70 GLN A CA 1
ATOM 565 C C . GLN A 1 70 ? 11.781 -8.695 2.045 1 94.25 70 GLN A C 1
ATOM 567 O O . GLN A 1 70 ? 10.789 -9.398 2.238 1 94.25 70 GLN A O 1
ATOM 572 N N . VAL A 1 71 ? 12.844 -9.125 1.429 1 93.38 71 VAL A N 1
ATOM 573 C CA . VAL A 1 71 ? 12.938 -10.523 1.022 1 93.38 71 VAL A CA 1
ATOM 574 C C . VAL A 1 71 ? 13.953 -11.25 1.903 1 93.38 71 VAL A C 1
ATOM 576 O O . VAL A 1 71 ? 14.867 -10.633 2.453 1 93.38 71 VAL A O 1
ATOM 579 N N . GLU A 1 72 ? 13.75 -12.508 2.145 1 90.62 72 GLU A N 1
ATOM 580 C CA . GLU A 1 72 ? 14.633 -13.312 2.979 1 90.62 72 GLU A CA 1
ATOM 581 C C . GLU A 1 72 ? 16.047 -13.375 2.387 1 90.62 72 GLU A C 1
ATOM 583 O O . GLU A 1 72 ? 17.031 -13.312 3.117 1 90.62 72 GLU A O 1
ATOM 588 N N . ASN A 1 73 ? 16.078 -13.672 1.164 1 93.06 73 ASN A N 1
ATOM 589 C CA . ASN A 1 73 ? 17.328 -13.797 0.417 1 93.06 73 ASN A CA 1
ATOM 590 C C . ASN A 1 73 ? 17.203 -13.211 -0.984 1 93.06 73 ASN A C 1
ATOM 592 O O . ASN A 1 73 ? 16.375 -13.656 -1.781 1 93.06 73 ASN A O 1
ATOM 596 N N . LEU A 1 74 ? 18.031 -12.188 -1.212 1 91.69 74 LEU A N 1
ATOM 597 C CA . LEU A 1 74 ? 17.938 -11.453 -2.467 1 91.69 74 LEU A CA 1
ATOM 598 C C . LEU A 1 74 ? 18.188 -12.367 -3.658 1 91.69 74 LEU A C 1
ATOM 600 O O . LEU A 1 74 ? 17.453 -12.328 -4.648 1 91.69 74 LEU A O 1
ATOM 604 N N . GLU A 1 75 ? 19.25 -13.188 -3.6 1 92.25 75 GLU A N 1
ATOM 605 C CA . GLU A 1 75 ? 19.594 -14.086 -4.699 1 92.25 75 GLU A CA 1
ATOM 606 C C . GLU A 1 75 ? 18.469 -15.055 -5.004 1 92.25 75 GLU A C 1
ATOM 608 O O . GLU A 1 75 ? 18.125 -15.289 -6.168 1 92.25 75 GLU A O 1
ATOM 613 N N . ASN A 1 76 ? 17.938 -15.586 -3.99 1 90.19 76 ASN A N 1
ATOM 614 C CA . ASN A 1 76 ? 16.812 -16.5 -4.152 1 90.19 76 ASN A CA 1
ATOM 615 C C . ASN A 1 76 ? 15.602 -15.812 -4.77 1 90.19 76 ASN A C 1
ATOM 617 O O . ASN A 1 76 ? 14.906 -16.391 -5.605 1 90.19 76 ASN A O 1
ATOM 621 N N . ALA A 1 77 ? 15.352 -14.656 -4.281 1 90.75 77 ALA A N 1
ATOM 622 C CA . ALA A 1 77 ? 14.227 -13.891 -4.812 1 90.75 77 ALA A CA 1
ATOM 623 C C . ALA A 1 77 ? 14.391 -13.641 -6.309 1 90.75 77 ALA A C 1
ATOM 625 O O . ALA A 1 77 ? 13.438 -13.82 -7.078 1 90.75 77 ALA A O 1
ATOM 626 N N . ILE A 1 78 ? 15.602 -13.219 -6.703 1 91 78 ILE A N 1
ATOM 627 C CA . ILE A 1 78 ? 15.898 -12.945 -8.102 1 91 78 ILE A CA 1
ATOM 628 C C . ILE A 1 78 ? 15.688 -14.203 -8.938 1 91 78 ILE A C 1
ATOM 630 O O . ILE A 1 78 ? 15.055 -14.164 -10 1 91 78 ILE A O 1
ATOM 634 N N . ALA A 1 79 ? 16.25 -15.289 -8.484 1 89.5 79 ALA A N 1
ATOM 635 C CA . ALA A 1 79 ? 16.125 -16.562 -9.195 1 89.5 79 ALA A CA 1
ATOM 636 C C . ALA A 1 79 ? 14.664 -16.938 -9.391 1 89.5 79 ALA A C 1
ATOM 638 O O . ALA A 1 79 ? 14.273 -17.391 -10.477 1 89.5 79 ALA A O 1
ATOM 639 N N . GLN A 1 80 ? 13.891 -16.766 -8.375 1 86.44 80 GLN A N 1
ATOM 640 C CA . GLN A 1 80 ? 12.469 -17.109 -8.43 1 86.44 80 GLN A CA 1
ATOM 641 C C . GLN A 1 80 ? 11.727 -16.234 -9.43 1 86.44 80 GLN A C 1
ATOM 643 O O . GLN A 1 80 ? 10.891 -16.734 -10.188 1 86.44 80 GLN A O 1
ATOM 648 N N . LEU A 1 81 ? 11.938 -14.977 -9.383 1 87.5 81 LEU A N 1
ATOM 649 C CA . LEU A 1 81 ? 11.219 -14.031 -10.234 1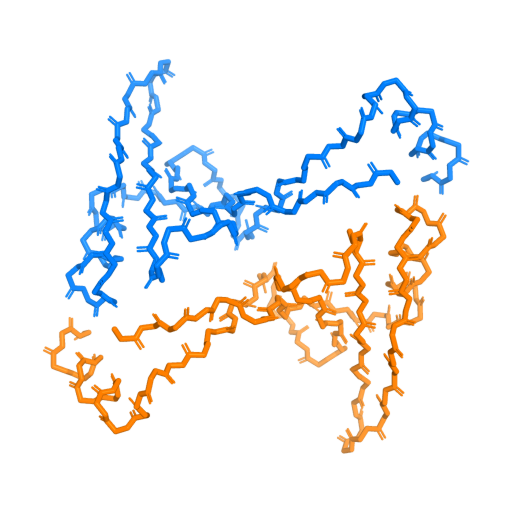 87.5 81 LEU A CA 1
ATOM 650 C C . LEU A 1 81 ? 11.625 -14.195 -11.688 1 87.5 81 LEU A C 1
ATOM 652 O O . LEU A 1 81 ? 10.812 -14 -12.594 1 87.5 81 LEU A O 1
ATOM 656 N N . LYS A 1 82 ? 12.859 -14.523 -11.945 1 87.75 82 LYS A N 1
ATOM 657 C CA . LYS A 1 82 ? 13.336 -14.75 -13.312 1 87.75 82 LYS A CA 1
ATOM 658 C C . LYS A 1 82 ? 12.742 -16.031 -13.891 1 87.75 82 LYS A C 1
ATOM 660 O O . LYS A 1 82 ? 12.445 -16.094 -15.086 1 87.75 82 LYS A O 1
ATOM 665 N N . SER A 1 83 ? 12.633 -17 -13.117 1 82.56 83 SER A N 1
ATOM 666 C CA . SER A 1 83 ? 12.164 -18.312 -13.578 1 82.56 83 SER A CA 1
ATOM 667 C C . SER A 1 83 ? 10.656 -18.297 -13.82 1 82.56 83 SER A C 1
ATOM 669 O O . SER A 1 83 ? 10.148 -19.062 -14.641 1 82.56 83 SER A O 1
ATOM 671 N N . LYS A 1 84 ? 9.906 -17.516 -13.102 1 77.25 84 LYS A N 1
ATOM 672 C CA . LYS A 1 84 ? 8.453 -17.625 -13.109 1 77.25 84 LYS A CA 1
ATOM 673 C C . LYS A 1 84 ? 7.812 -16.406 -13.75 1 77.25 84 LYS A C 1
ATOM 675 O O . LYS A 1 84 ? 6.598 -16.375 -13.961 1 77.25 84 LYS A O 1
ATOM 680 N N . GLY A 1 85 ? 8.531 -15.242 -13.875 1 67.31 85 GLY A N 1
ATOM 681 C CA . GLY A 1 85 ? 7.973 -14.031 -14.453 1 67.31 85 GLY A CA 1
ATOM 682 C C . GLY A 1 85 ? 7.953 -14.039 -15.969 1 67.31 85 GLY A C 1
ATOM 683 O O . GLY A 1 85 ? 8.602 -14.875 -16.594 1 67.31 85 GLY A O 1
ATOM 684 N N . MET B 1 1 ? -5.82 8.523 15.508 1 86 1 MET B N 1
ATOM 685 C CA . MET B 1 1 ? -6.992 8.258 14.68 1 86 1 MET B CA 1
ATOM 686 C C . MET B 1 1 ? -6.891 6.895 14.008 1 86 1 MET B C 1
ATOM 688 O O . MET B 1 1 ? -7.801 6.07 14.125 1 86 1 MET B O 1
ATOM 692 N N . PHE B 1 2 ? -5.898 6.574 13.375 1 91.19 2 PHE B N 1
ATOM 693 C CA . PHE B 1 2 ? -5.715 5.336 12.633 1 91.19 2 PHE B CA 1
ATOM 694 C C . PHE B 1 2 ? -5.082 4.262 13.508 1 91.19 2 PHE B C 1
ATOM 696 O O . PHE B 1 2 ? -4.102 4.523 14.211 1 91.19 2 PHE B O 1
ATOM 703 N N . LYS B 1 3 ? -5.656 3.1 13.5 1 90.06 3 LYS B N 1
ATOM 704 C CA . LYS B 1 3 ? -5.176 1.991 14.32 1 90.06 3 LYS B CA 1
ATOM 705 C C . LYS B 1 3 ? -4.152 1.15 13.562 1 90.06 3 LYS B C 1
ATOM 707 O O . LYS B 1 3 ? -3.107 0.791 14.117 1 90.06 3 LYS B O 1
ATOM 712 N N . SER B 1 4 ? -4.484 0.755 12.32 1 91.44 4 SER B N 1
ATOM 713 C CA . SER B 1 4 ? -3.635 -0.113 11.516 1 91.44 4 SER B CA 1
ATOM 714 C C . SER B 1 4 ? -3.986 -0.013 10.039 1 91.44 4 SER B C 1
ATOM 716 O O . SER B 1 4 ? -5.117 0.328 9.688 1 91.44 4 SER B O 1
ATOM 718 N N . LEU B 1 5 ? -2.959 -0.213 9.203 1 94.25 5 LEU B N 1
ATOM 719 C CA . LEU B 1 5 ? -3.229 -0.477 7.793 1 94.25 5 LEU B CA 1
ATOM 720 C C . LEU B 1 5 ? -3.662 -1.925 7.586 1 94.25 5 LEU B C 1
ATOM 722 O O . LEU B 1 5 ? -2.867 -2.848 7.77 1 94.25 5 LEU B O 1
ATOM 726 N N . ASP B 1 6 ? -4.867 -2.197 7.195 1 94.38 6 ASP B N 1
ATOM 727 C CA . ASP B 1 6 ? -5.406 -3.553 7.191 1 94.38 6 ASP B CA 1
ATOM 728 C C . ASP B 1 6 ? -5.324 -4.176 5.797 1 94.38 6 ASP B C 1
ATOM 730 O O . ASP B 1 6 ? -5.051 -5.371 5.66 1 94.38 6 ASP B O 1
ATOM 734 N N . PHE B 1 7 ? -5.609 -3.293 4.777 1 95.62 7 PHE B N 1
ATOM 735 C CA . PHE B 1 7 ? -5.668 -3.857 3.436 1 95.62 7 PHE B CA 1
ATOM 736 C C . PHE B 1 7 ? -5.055 -2.904 2.42 1 95.62 7 PHE B C 1
ATOM 738 O O . PHE B 1 7 ? -5.078 -1.686 2.609 1 95.62 7 PHE B O 1
ATOM 745 N N . LEU B 1 8 ? -4.477 -3.486 1.406 1 95.69 8 LEU B N 1
ATOM 746 C CA . LEU B 1 8 ? -4.145 -2.82 0.152 1 95.69 8 LEU B CA 1
ATOM 747 C C . LEU B 1 8 ? -5.102 -3.244 -0.958 1 95.69 8 LEU B C 1
ATOM 749 O O . LEU B 1 8 ? -5.137 -4.418 -1.335 1 95.69 8 LEU B O 1
ATOM 753 N N . TYR B 1 9 ? -5.91 -2.311 -1.376 1 96 9 TYR B N 1
ATOM 754 C CA . TYR B 1 9 ? -6.863 -2.592 -2.443 1 96 9 TYR B CA 1
ATOM 755 C C . TYR B 1 9 ? -6.238 -2.336 -3.811 1 96 9 TYR B C 1
ATOM 757 O O . TYR B 1 9 ? -5.941 -1.191 -4.16 1 96 9 TYR B O 1
ATOM 765 N N . VAL B 1 10 ? -6.039 -3.385 -4.574 1 95.75 10 VAL B N 1
ATOM 766 C CA . VAL B 1 10 ? -5.254 -3.355 -5.809 1 95.75 10 VAL B CA 1
ATOM 767 C C . VAL B 1 10 ? -6.152 -3.689 -6.996 1 95.75 10 VAL B C 1
ATOM 769 O O . VAL B 1 10 ? -6.867 -4.695 -6.98 1 95.75 10 VAL B O 1
ATOM 772 N N . PRO B 1 11 ? -6.09 -2.836 -8.016 1 95.06 11 PRO B N 1
ATOM 773 C CA . PRO B 1 11 ? -6.852 -3.172 -9.219 1 95.06 11 PRO B CA 1
ATOM 774 C C . PRO B 1 11 ? -6.398 -4.48 -9.859 1 95.06 11 PRO B C 1
ATOM 776 O O . PRO B 1 11 ? -5.195 -4.719 -10.008 1 95.06 11 PRO B O 1
ATOM 779 N N . ALA B 1 12 ? -7.422 -5.246 -10.234 1 95.88 12 ALA B N 1
ATOM 780 C CA . ALA B 1 12 ? -7.203 -6.52 -10.914 1 95.88 12 ALA B CA 1
ATOM 781 C C . ALA B 1 12 ? -8.266 -6.766 -11.977 1 95.88 12 ALA B C 1
ATOM 783 O O . ALA B 1 12 ? -9.188 -7.566 -11.773 1 95.88 12 ALA B O 1
ATOM 784 N N . PRO B 1 13 ? -8.086 -6.094 -13.078 1 94.06 13 PRO B N 1
ATOM 785 C CA . PRO B 1 13 ? -9.102 -6.238 -14.133 1 94.06 13 PRO B CA 1
ATOM 786 C C . PRO B 1 13 ? -9.312 -7.691 -14.547 1 94.06 13 PRO B C 1
ATOM 788 O O . PRO B 1 13 ? -10.43 -8.086 -14.875 1 94.06 13 PRO B O 1
ATOM 791 N N . ASP B 1 14 ? -8.273 -8.438 -14.562 1 96.06 14 ASP B N 1
ATOM 792 C CA . ASP B 1 14 ? -8.344 -9.891 -14.719 1 96.06 14 ASP B CA 1
ATOM 793 C C . ASP B 1 14 ? -7.984 -10.602 -13.414 1 96.06 14 ASP B C 1
ATOM 795 O O . ASP B 1 14 ? -6.809 -10.828 -13.125 1 96.06 14 ASP B O 1
ATOM 799 N N . ILE B 1 15 ? -8.992 -10.977 -12.719 1 97.25 15 ILE B N 1
ATOM 800 C CA . ILE B 1 15 ? -8.828 -11.461 -11.352 1 97.25 15 ILE B CA 1
ATOM 801 C C . ILE B 1 15 ? -8.008 -12.742 -11.352 1 97.25 15 ILE B C 1
ATOM 803 O O . ILE B 1 15 ? -7.129 -12.93 -10.5 1 97.25 15 ILE B O 1
ATOM 807 N N . GLU B 1 16 ? -8.281 -13.656 -12.242 1 97.81 16 GLU B N 1
ATOM 808 C CA . GLU B 1 16 ? -7.582 -14.93 -12.289 1 97.81 16 GLU B CA 1
ATOM 809 C C . GLU B 1 16 ? -6.098 -14.734 -12.594 1 97.81 16 GLU B C 1
ATOM 811 O O . GLU B 1 16 ? -5.242 -15.328 -11.93 1 97.81 16 GLU B O 1
ATOM 816 N N . SER B 1 17 ? -5.785 -13.898 -13.57 1 97.38 17 SER B N 1
ATOM 817 C CA . SER B 1 17 ? -4.391 -13.617 -13.898 1 97.38 17 SER B CA 1
ATOM 818 C C . SER B 1 17 ? -3.668 -12.969 -12.719 1 97.38 17 SER B C 1
ATOM 820 O O . SER B 1 17 ? -2.498 -13.258 -12.469 1 97.38 17 SER B O 1
ATOM 822 N N . SER B 1 18 ? -4.344 -12.086 -12.078 1 97 18 SER B N 1
ATOM 823 C CA . SER B 1 18 ? -3.738 -11.414 -10.93 1 97 18 SER B CA 1
ATOM 824 C C . SER B 1 18 ? -3.449 -12.398 -9.805 1 97 18 SER B C 1
ATOM 826 O O . SER B 1 18 ? -2.369 -12.375 -9.211 1 97 18 SER B O 1
ATOM 828 N N . ILE B 1 19 ? -4.418 -13.242 -9.516 1 97.88 19 ILE B N 1
ATOM 829 C CA . ILE B 1 19 ? -4.227 -14.25 -8.484 1 97.88 19 ILE B CA 1
ATOM 830 C C . ILE B 1 19 ? -3.027 -15.133 -8.836 1 97.88 19 ILE B C 1
ATOM 832 O O . ILE B 1 19 ? -2.184 -15.414 -7.984 1 97.88 19 ILE B O 1
ATOM 836 N N . GLN B 1 20 ? -2.934 -15.578 -10.07 1 97.12 20 GLN B N 1
ATOM 837 C CA . GLN B 1 20 ? -1.824 -16.406 -10.523 1 97.12 20 GLN B CA 1
ATOM 838 C C . GLN B 1 20 ? -0.489 -15.695 -10.352 1 97.12 20 GLN B C 1
ATOM 840 O O . GLN B 1 20 ? 0.49 -16.297 -9.898 1 97.12 20 GLN B O 1
ATOM 845 N N . TYR B 1 21 ? -0.483 -14.438 -10.703 1 95.88 21 TYR B N 1
ATOM 846 C CA . TYR B 1 21 ? 0.736 -13.656 -10.539 1 95.88 21 TYR B CA 1
ATOM 847 C C . TYR B 1 21 ? 1.178 -13.625 -9.078 1 95.88 21 TYR B C 1
ATOM 849 O O . TYR B 1 21 ? 2.342 -13.891 -8.773 1 95.88 21 TYR B O 1
ATOM 857 N N . TYR B 1 22 ? 0.293 -13.391 -8.195 1 96.19 22 TYR B N 1
ATOM 858 C CA . TYR B 1 22 ? 0.627 -13.234 -6.789 1 96.19 22 TYR B CA 1
ATOM 859 C C . TYR B 1 22 ? 0.974 -14.57 -6.152 1 96.19 22 TYR B C 1
ATOM 861 O O . TYR B 1 22 ? 1.755 -14.633 -5.199 1 96.19 22 TYR B O 1
ATOM 869 N N . THR B 1 23 ? 0.411 -15.594 -6.617 1 95.38 23 THR B N 1
ATOM 870 C CA . THR B 1 23 ? 0.625 -16.891 -5.973 1 95.38 23 THR B CA 1
ATOM 871 C C . THR B 1 23 ? 1.745 -17.656 -6.668 1 95.38 23 THR B C 1
ATOM 873 O O . THR B 1 23 ? 2.713 -18.062 -6.023 1 95.38 23 THR B O 1
ATOM 876 N N . GLN B 1 24 ? 1.698 -17.734 -7.922 1 94 24 GLN B N 1
ATOM 877 C CA . GLN B 1 24 ? 2.619 -18.594 -8.648 1 94 24 GLN B CA 1
ATOM 878 C C . GLN B 1 24 ? 3.924 -17.875 -8.969 1 94 24 GLN B C 1
ATOM 880 O O . GLN B 1 24 ? 4.992 -18.484 -8.984 1 94 24 GLN B O 1
ATOM 885 N N . VAL B 1 25 ? 3.855 -16.594 -9.266 1 92.81 25 VAL B N 1
ATOM 886 C CA . VAL B 1 25 ? 5.055 -15.852 -9.625 1 92.81 25 VAL B CA 1
ATOM 887 C C . VAL B 1 25 ? 5.715 -15.297 -8.367 1 92.81 25 VAL B C 1
ATOM 889 O O . VAL B 1 25 ? 6.914 -15.484 -8.148 1 92.81 25 VAL B O 1
ATOM 892 N N . LEU B 1 26 ? 4.961 -14.672 -7.559 1 92.94 26 LEU B N 1
ATOM 893 C CA . LEU B 1 26 ? 5.523 -14.008 -6.387 1 92.94 26 LEU B CA 1
ATOM 894 C C . LEU B 1 26 ? 5.609 -14.969 -5.207 1 92.94 26 LEU B C 1
ATOM 896 O O . LEU B 1 26 ? 6.297 -14.688 -4.223 1 92.94 26 LEU B O 1
ATOM 900 N N . GLY B 1 27 ? 4.875 -16.047 -5.281 1 90.75 27 GLY B N 1
ATOM 901 C CA . GLY B 1 27 ? 4.98 -17.078 -4.254 1 90.75 27 GLY B CA 1
ATOM 902 C C . GLY B 1 27 ? 4.082 -16.812 -3.059 1 90.75 27 GLY B C 1
ATOM 903 O O . GLY B 1 27 ? 4.34 -17.312 -1.961 1 90.75 27 GLY B O 1
ATOM 904 N N . GLY B 1 28 ? 3.131 -15.977 -3.166 1 93.44 28 GLY B N 1
ATOM 905 C CA . GLY B 1 28 ? 2.191 -15.703 -2.09 1 93.44 28 GLY B CA 1
ATOM 906 C C . GLY B 1 28 ? 1.118 -16.766 -1.948 1 93.44 28 GLY B C 1
ATOM 907 O O . GLY B 1 28 ? 1.239 -17.859 -2.512 1 93.44 28 GLY B O 1
ATOM 908 N N . GLU B 1 29 ? 0.173 -16.422 -1.085 1 95.56 29 GLU B N 1
ATOM 909 C CA . GLU B 1 29 ? -0.927 -17.344 -0.804 1 95.56 29 GLU B CA 1
ATOM 910 C C . GLU B 1 29 ? -2.277 -16.672 -1.04 1 95.56 29 GLU B C 1
ATOM 912 O O . GLU B 1 29 ? -2.48 -15.523 -0.658 1 95.56 29 GLU B O 1
ATOM 917 N N . LEU B 1 30 ? -3.146 -17.391 -1.702 1 97.44 30 LEU B N 1
ATOM 918 C CA . LEU B 1 30 ? -4.543 -16.969 -1.79 1 97.44 30 LEU B CA 1
ATOM 919 C C . LEU B 1 30 ? -5.305 -17.344 -0.524 1 97.44 30 LEU B C 1
ATOM 921 O O . LEU B 1 30 ? -5.391 -18.531 -0.177 1 97.44 30 LEU B O 1
ATOM 925 N N . LEU B 1 31 ? -5.809 -16.438 0.138 1 97.19 31 LEU B N 1
ATOM 926 C CA . LEU B 1 31 ? -6.527 -16.703 1.379 1 97.19 31 LEU B CA 1
ATOM 927 C C . LEU B 1 31 ? -7.996 -17.016 1.103 1 97.19 31 LEU B C 1
ATOM 929 O O . LEU B 1 31 ? -8.547 -17.969 1.658 1 97.19 31 LEU B O 1
ATOM 933 N N . TRP B 1 32 ? -8.641 -16.156 0.297 1 98.12 32 TRP B N 1
ATOM 934 C CA . TRP B 1 32 ? -10.023 -16.391 -0.113 1 98.12 32 TRP B CA 1
ATOM 935 C C . TRP B 1 32 ? -10.344 -15.617 -1.388 1 98.12 32 TRP B C 1
ATOM 937 O O . TRP B 1 32 ? -9.594 -14.727 -1.787 1 98.12 32 TRP B O 1
ATOM 947 N N . LYS B 1 33 ? -11.336 -15.984 -2.09 1 98.31 33 LYS B N 1
ATOM 948 C CA . LYS B 1 33 ? -11.891 -15.344 -3.279 1 98.31 33 LYS B CA 1
ATOM 949 C C . LYS B 1 33 ? -13.414 -15.391 -3.268 1 98.31 33 LYS B C 1
ATOM 951 O O . LYS B 1 33 ? -14.008 -16.438 -3.008 1 98.31 33 LYS B O 1
ATOM 956 N N . ILE B 1 34 ? -13.992 -14.258 -3.578 1 98.12 34 ILE B N 1
ATOM 957 C CA . ILE B 1 34 ? -15.453 -14.203 -3.523 1 98.12 34 ILE B CA 1
ATOM 958 C C . ILE B 1 34 ? -15.984 -13.477 -4.762 1 98.12 34 ILE B C 1
ATOM 960 O O . ILE B 1 34 ? -15.312 -12.609 -5.32 1 98.12 34 ILE B O 1
ATOM 964 N N . HIS B 1 35 ? -17.109 -13.891 -5.258 1 97.56 35 HIS B N 1
ATOM 965 C CA . HIS B 1 35 ? -17.891 -13.211 -6.285 1 97.56 35 HIS B CA 1
ATOM 966 C C . HIS B 1 35 ? -19.219 -12.711 -5.727 1 97.56 35 HIS B C 1
ATOM 968 O O . HIS B 1 35 ? -20.078 -13.508 -5.359 1 97.56 35 HIS B O 1
ATOM 974 N N . ALA B 1 36 ? -19.312 -11.406 -5.598 1 94.81 36 ALA B N 1
ATOM 975 C CA . ALA B 1 36 ? -20.531 -10.805 -5.082 1 94.81 36 ALA B CA 1
ATOM 976 C C . ALA B 1 36 ? -20.891 -9.539 -5.852 1 94.81 36 ALA B C 1
ATOM 978 O O . ALA B 1 36 ? -20.016 -8.758 -6.219 1 94.81 36 ALA B O 1
ATOM 979 N N . TYR B 1 37 ? -22.234 -9.367 -6.148 1 94.5 37 TYR B N 1
ATOM 980 C CA . TYR B 1 37 ? -22.75 -8.172 -6.805 1 94.5 37 TYR B CA 1
ATOM 981 C C . TYR B 1 37 ? -22.062 -7.953 -8.148 1 94.5 37 TYR B C 1
ATOM 983 O O . TYR B 1 37 ? -21.766 -6.816 -8.523 1 94.5 37 TYR B O 1
ATOM 991 N N . GLY B 1 38 ? -21.656 -9.062 -8.789 1 95.75 38 GLY B N 1
ATOM 992 C CA . GLY B 1 38 ? -21.109 -9.023 -10.141 1 95.75 38 GLY B CA 1
ATOM 993 C C . GLY B 1 38 ? -19.625 -8.719 -10.188 1 95.75 38 GLY B C 1
ATOM 994 O O . GLY B 1 38 ? -19.078 -8.484 -11.258 1 95.75 38 GLY B O 1
ATOM 995 N N . VAL B 1 39 ? -19.031 -8.672 -9.008 1 95.62 39 VAL B N 1
ATOM 996 C CA . VAL B 1 39 ? -17.609 -8.344 -9.016 1 95.62 39 VAL B CA 1
ATOM 997 C C . VAL B 1 39 ? -16.828 -9.422 -8.25 1 95.62 39 VAL B C 1
ATOM 999 O O . VAL B 1 39 ? -17.391 -10.125 -7.41 1 95.62 39 VAL B O 1
ATOM 1002 N N . TRP B 1 40 ? -15.57 -9.602 -8.602 1 97.5 40 TRP B N 1
ATOM 1003 C CA . TRP B 1 40 ? -14.656 -10.5 -7.902 1 97.5 40 TRP B CA 1
ATOM 1004 C C . TRP B 1 40 ? -13.75 -9.727 -6.953 1 97.5 40 TRP B C 1
ATOM 1006 O O . TRP B 1 40 ? -13.258 -8.648 -7.297 1 97.5 40 TRP B O 1
ATOM 1016 N N . VAL B 1 41 ? -13.539 -10.289 -5.809 1 98.06 41 VAL B N 1
ATOM 1017 C CA . VAL B 1 41 ? -12.508 -9.844 -4.883 1 98.06 41 VAL B CA 1
ATOM 1018 C C . VAL B 1 41 ? -11.742 -11.047 -4.328 1 98.06 41 VAL B C 1
ATOM 1020 O O . VAL B 1 41 ? -12.352 -12.039 -3.928 1 98.06 41 VAL B O 1
ATOM 1023 N N . ALA B 1 42 ? -10.492 -10.984 -4.352 1 98.56 42 ALA B N 1
ATOM 1024 C CA . ALA B 1 42 ? -9.641 -12.023 -3.781 1 98.56 42 ALA B CA 1
ATOM 1025 C C . ALA B 1 42 ? -8.656 -11.43 -2.771 1 98.56 42 ALA B C 1
ATOM 1027 O O . ALA B 1 42 ? -8.156 -10.32 -2.955 1 98.56 42 ALA B O 1
ATOM 1028 N N . CYS B 1 43 ? -8.43 -12.188 -1.753 1 98.25 43 CYS B N 1
ATOM 1029 C CA . CYS B 1 43 ? -7.445 -11.797 -0.748 1 98.25 43 CYS B CA 1
ATOM 1030 C C . CYS B 1 43 ? -6.195 -12.664 -0.843 1 98.25 43 CYS B C 1
ATOM 1032 O O . CYS B 1 43 ? -6.281 -13.891 -0.79 1 98.25 43 CYS B O 1
ATOM 1034 N N . VAL B 1 44 ? -5.012 -11.969 -1.005 1 97.38 44 VAL B N 1
ATOM 1035 C CA . VAL B 1 44 ? -3.746 -12.688 -1.067 1 97.38 44 VAL B CA 1
ATOM 1036 C C . VAL B 1 44 ? -2.762 -12.094 -0.062 1 97.38 44 VAL B C 1
ATOM 1038 O O . VAL B 1 44 ? -2.955 -10.977 0.417 1 97.38 44 VAL B O 1
ATOM 1041 N N . THR B 1 45 ? -1.746 -12.844 0.288 1 96.38 45 THR B N 1
ATOM 1042 C CA . THR B 1 45 ? -0.651 -12.375 1.13 1 96.38 45 THR B CA 1
ATOM 1043 C C . THR B 1 45 ? 0.689 -12.875 0.604 1 96.38 45 THR B C 1
ATOM 1045 O O . THR B 1 45 ? 0.772 -13.977 0.059 1 96.38 45 THR B O 1
ATOM 1048 N N . LEU B 1 46 ? 1.721 -12.031 0.625 1 93.44 46 LEU B N 1
ATOM 1049 C CA . LEU B 1 46 ? 3.066 -12.406 0.203 1 93.44 46 LEU B CA 1
ATOM 1050 C C . LEU B 1 46 ? 3.924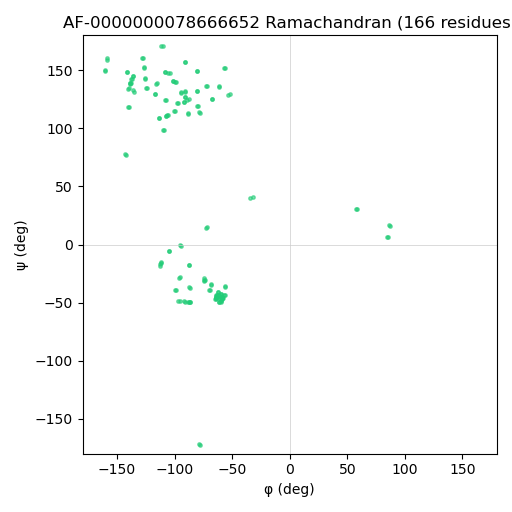 -12.797 1.403 1 93.44 46 LEU B C 1
ATOM 1052 O O . LEU B 1 46 ? 4.984 -13.398 1.243 1 93.44 46 LEU B O 1
ATOM 1056 N N . SER B 1 47 ? 3.711 -12.328 2.459 1 80.56 47 SER B N 1
ATOM 1057 C CA . SER B 1 47 ? 4.461 -12.609 3.678 1 80.56 47 SER B CA 1
ATOM 1058 C C . SER B 1 47 ? 3.623 -13.406 4.672 1 80.56 47 SER B C 1
ATOM 1060 O O . SER B 1 47 ? 2.438 -13.648 4.434 1 80.56 47 SER B O 1
ATOM 1062 N N . LYS B 1 48 ? 4.434 -13.844 5.742 1 70.94 48 LYS B N 1
ATOM 1063 C CA . LYS B 1 48 ? 3.682 -14.508 6.809 1 70.94 48 LYS B CA 1
ATOM 1064 C C . LYS B 1 48 ? 2.533 -13.625 7.293 1 70.94 48 LYS B C 1
ATOM 1066 O O . LYS B 1 48 ? 2.602 -12.398 7.199 1 70.94 48 LYS B O 1
ATOM 1071 N N . ALA B 1 49 ? 1.361 -14.023 7.391 1 62.69 49 ALA B N 1
ATOM 1072 C CA . ALA B 1 49 ? -0.032 -13.625 7.586 1 62.69 49 ALA B CA 1
ATOM 1073 C C . ALA B 1 49 ? -0.134 -12.391 8.477 1 62.69 49 ALA B C 1
ATOM 1075 O O . ALA B 1 49 ? -0.864 -12.398 9.469 1 62.69 49 ALA B O 1
ATOM 1076 N N . GLU B 1 50 ? 0.849 -11.422 8.203 1 80.25 50 GLU B N 1
ATOM 1077 C CA . GLU B 1 50 ? 0.538 -10.219 8.953 1 80.25 50 GLU B CA 1
ATOM 1078 C C . GLU B 1 50 ? -0.026 -9.125 8.047 1 80.25 50 GLU B C 1
ATOM 1080 O O . GLU B 1 50 ? 0.243 -9.109 6.848 1 80.25 50 GLU B O 1
ATOM 1085 N N . LYS B 1 51 ? -0.895 -8.312 8.539 1 88.56 51 LYS B N 1
ATOM 1086 C CA . LYS B 1 51 ? -1.442 -7.152 7.844 1 88.56 51 LYS B CA 1
ATOM 1087 C C . LYS B 1 51 ? -0.331 -6.215 7.375 1 88.56 51 LYS B C 1
ATOM 1089 O O . LYS B 1 51 ? 0.764 -6.211 7.941 1 88.56 51 LYS B O 1
ATOM 1094 N N . PRO B 1 52 ? -0.665 -5.555 6.336 1 94.19 52 PRO B N 1
ATOM 1095 C CA . PRO B 1 52 ? -1.895 -5.527 5.539 1 94.19 52 PRO B CA 1
ATOM 1096 C C . PRO B 1 52 ? -1.987 -6.688 4.551 1 94.19 52 PRO B C 1
ATOM 1098 O O . PRO B 1 52 ? -0.961 -7.184 4.082 1 94.19 52 PRO B O 1
ATOM 1101 N N . TYR B 1 53 ? -3.223 -7.113 4.266 1 95.94 53 TYR B N 1
ATOM 1102 C CA . TYR B 1 53 ? -3.479 -8.062 3.186 1 95.94 53 TYR B CA 1
ATOM 1103 C C . TYR B 1 53 ? -3.758 -7.328 1.877 1 95.94 53 TYR B C 1
ATOM 1105 O O . TYR B 1 53 ? -4.145 -6.16 1.882 1 95.94 53 TYR B O 1
ATOM 1113 N N . ILE B 1 54 ? -3.535 -8.039 0.777 1 96.81 54 ILE B N 1
ATOM 1114 C CA . ILE B 1 54 ? -3.803 -7.48 -0.543 1 96.81 54 ILE B CA 1
ATOM 1115 C C . ILE B 1 54 ? -5.172 -7.949 -1.033 1 96.81 54 ILE B C 1
ATOM 1117 O O . ILE B 1 54 ? -5.438 -9.156 -1.101 1 96.81 54 ILE B O 1
ATOM 1121 N N . LEU B 1 55 ? -6.035 -7.059 -1.314 1 97.81 55 LEU B N 1
ATOM 1122 C CA . LEU B 1 55 ? -7.312 -7.34 -1.961 1 97.81 55 LEU B CA 1
ATOM 1123 C C . LEU B 1 55 ? -7.25 -7.027 -3.453 1 97.81 55 LEU B C 1
ATOM 1125 O O . LEU B 1 55 ? -7.051 -5.875 -3.842 1 97.81 55 LEU B O 1
ATOM 1129 N N . LEU B 1 56 ? -7.379 -8.023 -4.23 1 97.69 56 LEU B N 1
ATOM 1130 C CA . LEU B 1 56 ? -7.469 -7.898 -5.68 1 97.69 56 LEU B CA 1
ATOM 1131 C C . LEU B 1 56 ? -8.922 -7.773 -6.125 1 97.69 56 LEU B C 1
ATOM 1133 O O .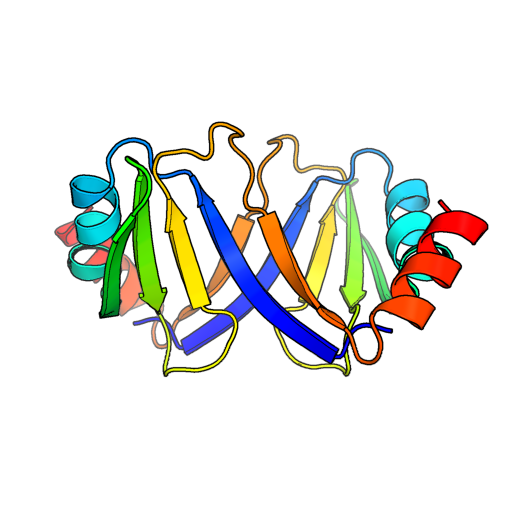 LEU B 1 56 ? -9.766 -8.602 -5.758 1 97.69 56 LEU B O 1
ATOM 1137 N N . ALA B 1 57 ? -9.172 -6.762 -6.863 1 96.88 57 ALA B N 1
ATOM 1138 C CA . ALA B 1 57 ? -10.562 -6.535 -7.246 1 96.88 57 ALA B CA 1
ATOM 1139 C C . ALA B 1 57 ? -10.672 -6.145 -8.719 1 96.88 57 ALA B C 1
ATOM 1141 O O . ALA B 1 57 ? -9.844 -5.379 -9.227 1 96.88 57 ALA B O 1
ATOM 1142 N N . ASP B 1 58 ? -11.664 -6.602 -9.359 1 95.62 58 ASP B N 1
ATOM 1143 C CA . ASP B 1 58 ? -11.789 -6.375 -10.797 1 95.62 58 ASP B CA 1
ATOM 1144 C C . ASP B 1 58 ? -12.648 -5.148 -11.086 1 95.62 58 ASP B C 1
ATOM 1146 O O . ASP B 1 58 ? -12.836 -4.773 -12.25 1 95.62 58 ASP B O 1
ATOM 1150 N N . HIS B 1 59 ? -13.164 -4.496 -10.07 1 93.19 59 HIS B N 1
ATOM 1151 C CA . HIS B 1 59 ? -14.031 -3.34 -10.273 1 93.19 59 HIS B CA 1
ATOM 1152 C C . HIS B 1 59 ? -13.297 -2.039 -9.969 1 93.19 59 HIS B C 1
ATOM 1154 O O . HIS B 1 59 ? -13.867 -0.954 -10.109 1 93.19 59 HIS B O 1
ATOM 1160 N N . ILE B 1 60 ? -12.148 -2.182 -9.5 1 85.88 60 ILE B N 1
ATOM 1161 C CA . ILE B 1 60 ? -11.344 -0.993 -9.258 1 85.88 60 ILE B CA 1
ATOM 1162 C C . ILE B 1 60 ? -10.547 -0.643 -10.516 1 85.88 60 ILE B C 1
ATOM 1164 O O . ILE B 1 60 ? -9.852 -1.492 -11.078 1 85.88 60 ILE B O 1
ATOM 1168 N N . HIS B 1 61 ? -10.719 0.599 -11 1 77.56 61 HIS B N 1
ATOM 1169 C CA . HIS B 1 61 ? -10.141 0.956 -12.297 1 77.56 61 HIS B CA 1
ATOM 1170 C C . HIS B 1 61 ? -9.008 1.963 -12.133 1 77.56 61 HIS B C 1
ATOM 1172 O O . HIS B 1 61 ? -8.172 2.111 -13.023 1 77.56 61 HIS B O 1
ATOM 1178 N N . LYS B 1 62 ? -9.023 2.484 -11.016 1 70.81 62 LYS B N 1
ATOM 1179 C CA . LYS B 1 62 ? -7.91 3.412 -10.844 1 70.81 62 LYS B CA 1
ATOM 1180 C C . LYS B 1 62 ? -6.59 2.66 -10.688 1 70.81 62 LYS B C 1
ATOM 1182 O O . LYS B 1 62 ? -6.555 1.576 -10.102 1 70.81 62 LYS B O 1
ATOM 1187 N N . ASN B 1 63 ? -5.613 3.139 -11.344 1 69.06 63 ASN B N 1
ATOM 1188 C CA . ASN B 1 63 ? -4.32 2.467 -11.367 1 69.06 63 ASN B CA 1
ATOM 1189 C C . ASN B 1 63 ? -3.59 2.596 -10.031 1 69.06 63 ASN B C 1
ATOM 1191 O O . ASN B 1 63 ? -2.406 2.271 -9.938 1 69.06 63 ASN B O 1
ATOM 1195 N N . ASP B 1 64 ? -4.359 2.982 -9.055 1 82.5 64 ASP B N 1
ATOM 1196 C CA . ASP B 1 64 ? -3.646 3.246 -7.809 1 82.5 64 ASP B CA 1
ATOM 1197 C C . ASP B 1 64 ? -4.082 2.277 -6.711 1 82.5 64 ASP B C 1
ATOM 1199 O O . ASP B 1 64 ? -5.25 1.892 -6.645 1 82.5 64 ASP B O 1
ATOM 1203 N N . VAL B 1 65 ? -3.109 1.805 -5.953 1 92.06 65 VAL B N 1
ATOM 1204 C CA . VAL B 1 65 ? -3.369 1.004 -4.762 1 92.06 65 VAL B CA 1
ATOM 1205 C C . VAL B 1 65 ? -4.047 1.864 -3.697 1 92.06 65 VAL B C 1
ATOM 1207 O O . VAL B 1 65 ? -3.604 2.98 -3.418 1 92.06 65 VAL B O 1
ATOM 1210 N N . MET B 1 66 ? -5.215 1.434 -3.197 1 93.69 66 MET B N 1
ATOM 1211 C CA . MET B 1 66 ? -5.906 2.135 -2.119 1 93.69 66 MET B CA 1
ATOM 1212 C C . MET B 1 66 ? -5.543 1.538 -0.762 1 93.69 66 MET B C 1
ATOM 1214 O O . MET B 1 66 ? -5.602 0.321 -0.58 1 93.69 66 MET B O 1
ATOM 1218 N N . LEU B 1 67 ? -5.195 2.373 0.129 1 93.88 67 LEU B N 1
ATOM 1219 C CA . LEU B 1 67 ? -4.84 1.955 1.481 1 93.88 67 LEU B CA 1
ATOM 1220 C C . LEU B 1 67 ? -6.062 1.975 2.395 1 93.88 67 LEU B C 1
ATOM 1222 O O . LEU B 1 67 ? -6.746 2.994 2.502 1 93.88 67 LEU B O 1
ATOM 1226 N N . ILE B 1 68 ? -6.352 0.884 2.977 1 94.5 68 ILE B N 1
ATOM 1227 C CA . ILE B 1 68 ? -7.512 0.786 3.857 1 94.5 68 ILE B CA 1
ATOM 1228 C C . ILE B 1 68 ? -7.051 0.694 5.309 1 94.5 68 ILE B C 1
ATOM 1230 O O . ILE B 1 68 ? -6.531 -0.339 5.738 1 94.5 68 ILE B O 1
ATOM 1234 N N . TYR B 1 69 ? -7.305 1.748 6.078 1 94.25 69 TYR B N 1
ATOM 1235 C CA . TYR B 1 69 ? -6.914 1.812 7.484 1 94.25 69 TYR B CA 1
ATOM 1236 C C . TYR B 1 69 ? -8.109 1.538 8.391 1 94.25 69 TYR B C 1
ATOM 1238 O O . TYR B 1 69 ? -9.227 1.97 8.102 1 94.25 69 TYR B O 1
ATOM 1246 N N . GLN B 1 70 ? -7.789 0.833 9.391 1 94.19 70 GLN B N 1
ATOM 1247 C CA . GLN B 1 70 ? -8.734 0.744 10.5 1 94.19 70 GLN B CA 1
ATOM 1248 C C . GLN B 1 70 ? -8.641 1.966 11.406 1 94.19 70 GLN B C 1
ATOM 1250 O O . GLN B 1 70 ? -7.535 2.412 11.734 1 94.19 70 GLN B O 1
ATOM 1255 N N . VAL B 1 71 ? -9.758 2.543 11.727 1 93.31 71 VAL B N 1
ATOM 1256 C CA . VAL B 1 71 ? -9.75 3.715 12.594 1 93.31 71 VAL B CA 1
ATOM 1257 C C . VAL B 1 71 ? -10.305 3.342 13.969 1 93.31 71 VAL B C 1
ATOM 1259 O O . VAL B 1 71 ? -11.078 2.393 14.094 1 93.31 71 VAL B O 1
ATOM 1262 N N . GLU B 1 72 ? -9.828 3.98 14.984 1 90.69 72 GLU B N 1
ATOM 1263 C CA . GLU B 1 72 ? -10.266 3.711 16.359 1 90.69 72 GLU B CA 1
ATOM 1264 C C . GLU B 1 72 ? -11.758 3.988 16.516 1 90.69 72 GLU B C 1
ATOM 1266 O O . GLU B 1 72 ? -12.461 3.238 17.203 1 90.69 72 GLU B O 1
ATOM 1271 N N . ASN B 1 73 ? -12.156 5.105 16.078 1 93 73 ASN B N 1
ATOM 1272 C CA . ASN B 1 73 ? -13.539 5.562 16.141 1 93 73 ASN B CA 1
ATOM 1273 C C . ASN B 1 73 ? -13.961 6.281 14.867 1 93 73 ASN B C 1
ATOM 1275 O O . ASN B 1 73 ? -13.375 7.301 14.5 1 93 73 ASN B O 1
ATOM 1279 N N . LEU B 1 74 ? -14.961 5.68 14.219 1 91.56 74 LEU B N 1
ATOM 1280 C CA . LEU B 1 74 ? -15.383 6.188 12.922 1 91.56 74 LEU B CA 1
ATOM 1281 C C . LEU B 1 74 ? -15.852 7.633 13.031 1 91.56 74 LEU B C 1
ATOM 1283 O O . LEU B 1 74 ? -15.484 8.469 12.203 1 91.56 74 LEU B O 1
ATOM 1287 N N . GLU B 1 75 ? -16.703 7.941 14.023 1 92.12 75 GLU B N 1
ATOM 1288 C CA . GLU B 1 75 ? -17.25 9.289 14.195 1 92.12 75 GLU B CA 1
ATOM 1289 C C . GLU B 1 75 ? -16.125 10.305 14.398 1 92.12 75 GLU B C 1
ATOM 1291 O O . GLU B 1 75 ? -16.156 11.391 13.812 1 92.12 75 GLU B O 1
ATOM 1296 N N . ASN B 1 76 ? -15.234 9.953 15.195 1 90.06 76 ASN B N 1
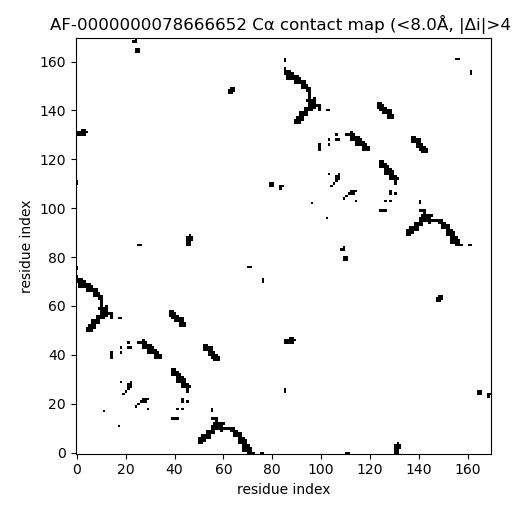ATOM 1297 C CA . ASN B 1 76 ? -14.094 10.836 15.453 1 90.06 76 ASN B CA 1
ATOM 1298 C C . ASN B 1 76 ? -13.266 11.055 14.195 1 90.06 76 ASN B C 1
ATOM 1300 O O . ASN B 1 76 ? -12.789 12.164 13.945 1 90.06 76 ASN B O 1
ATOM 1304 N N . ALA B 1 77 ? -13.055 10 13.508 1 90.75 77 ALA B N 1
ATOM 1305 C CA . ALA B 1 77 ? -12.289 10.094 12.273 1 90.75 77 ALA B CA 1
ATOM 1306 C C . ALA B 1 77 ? -12.945 11.055 11.281 1 90.75 77 ALA B C 1
ATOM 1308 O O . ALA B 1 77 ? -12.281 11.898 10.688 1 90.75 77 ALA B O 1
ATOM 1309 N N . ILE B 1 78 ? -14.273 10.891 11.109 1 91 78 ILE B N 1
ATOM 1310 C CA . ILE B 1 78 ? -15.031 11.742 10.195 1 91 78 ILE B CA 1
ATOM 1311 C C . ILE B 1 78 ? -14.906 13.203 10.625 1 91 78 ILE B C 1
ATOM 1313 O O . ILE B 1 78 ? -14.664 14.078 9.789 1 91 78 ILE B O 1
ATOM 1317 N N . ALA B 1 79 ? -15.117 13.445 11.875 1 89.19 79 ALA B N 1
ATOM 1318 C CA . ALA B 1 79 ? -15.039 14.805 12.406 1 89.19 79 ALA B CA 1
ATOM 1319 C C . ALA B 1 79 ? -13.672 15.422 12.133 1 89.19 79 ALA B C 1
ATOM 1321 O O . ALA B 1 79 ? -13.578 16.578 11.734 1 89.19 79 ALA B O 1
ATOM 1322 N N . GLN B 1 80 ? -12.664 14.672 12.344 1 86.31 80 GLN B N 1
ATOM 1323 C CA . GLN B 1 80 ? -11.297 15.141 12.133 1 86.31 80 GLN B CA 1
ATOM 1324 C C . GLN B 1 80 ? -11.047 15.469 10.664 1 86.31 80 GLN B C 1
ATOM 1326 O O . GLN B 1 80 ? -10.43 16.484 10.344 1 86.31 80 GLN B O 1
ATOM 1331 N N . LEU B 1 81 ? -11.43 14.609 9.789 1 87.19 81 LEU B N 1
ATOM 1332 C CA . LEU B 1 81 ? -11.172 14.773 8.359 1 87.19 81 LEU B CA 1
ATOM 1333 C C . LEU B 1 81 ? -11.992 15.93 7.797 1 87.19 81 LEU B C 1
ATOM 1335 O O . LEU B 1 81 ? -11.539 16.625 6.883 1 87.19 81 LEU B O 1
ATOM 1339 N N . LYS B 1 82 ? -13.164 16.125 8.297 1 87.75 82 LYS B N 1
ATOM 1340 C CA . LYS B 1 82 ? -14.008 17.234 7.855 1 87.75 82 LYS B CA 1
ATOM 1341 C C . LYS B 1 82 ? -13.438 18.578 8.312 1 87.75 82 LYS B C 1
ATOM 1343 O O . LYS B 1 82 ? -13.531 19.578 7.598 1 87.75 82 LYS B O 1
ATOM 1348 N N . SER B 1 83 ? -12.938 18.625 9.453 1 82.5 83 SER B N 1
ATOM 1349 C CA . SER B 1 83 ? -12.438 19.859 10.039 1 82.5 83 SER B CA 1
ATOM 1350 C C . SER B 1 83 ? -11.109 20.266 9.414 1 82.5 83 SER B C 1
ATOM 1352 O O . SER B 1 83 ? -10.773 21.453 9.375 1 82.5 83 SER B O 1
ATOM 1354 N N . LYS B 1 84 ? -10.305 19.344 9 1 76.88 84 LYS B N 1
ATOM 1355 C CA . LYS B 1 84 ? -8.93 19.641 8.625 1 76.88 84 LYS B CA 1
ATOM 1356 C C . LYS B 1 84 ? -8.711 19.453 7.125 1 76.88 84 LYS B C 1
ATOM 1358 O O . LYS B 1 84 ? -7.645 19.766 6.602 1 76.88 84 LYS B O 1
ATOM 1363 N N . GLY B 1 85 ? -9.617 18.734 6.371 1 67.38 85 GLY B N 1
ATOM 1364 C CA . GLY B 1 85 ? -9.461 18.484 4.949 1 67.38 85 GLY B CA 1
ATOM 1365 C C . GLY B 1 85 ? -9.891 19.656 4.086 1 67.38 85 GLY B C 1
ATOM 1366 O O . GLY B 1 85 ? -10.555 20.578 4.57 1 67.38 85 GLY B O 1
#

pLDDT: mean 91.78, std 7.58, range [62.69, 98.56]

Sequence (170 aa):
MFKSLDFLYVPAPDIESSIQYYTQVLGGELLWKIHAYGVWVACVTLSKAEKPYILLADHIHKNDVMLIYQVENLENAIAQLKSKGMFKSLDFLYVPAPDIESSIQYYTQVLGGELLWKIHAYGVWVACVTLSKAEKPYILLADHIHKNDVMLIYQVENLENAIAQLKSKG

Organism: Nitrososphaera gargensis (strain Ga9.2) (NCBI:txid1237085)